Protein AF-A0A1Q7T0A6-F1 (afdb_monomer_lite)

Structure (mmCIF, N/CA/C/O backbone):
data_AF-A0A1Q7T0A6-F1
#
_entry.id   AF-A0A1Q7T0A6-F1
#
loop_
_atom_site.group_PDB
_atom_site.id
_atom_site.type_symbol
_atom_site.label_atom_id
_atom_site.label_alt_id
_atom_site.label_comp_id
_atom_site.label_asym_id
_atom_site.label_entity_id
_atom_site.label_seq_id
_atom_site.pdbx_PDB_ins_code
_atom_site.Cartn_x
_atom_site.Cartn_y
_atom_site.Cartn_z
_atom_site.occupancy
_atom_site.B_iso_or_equiv
_atom_site.auth_seq_id
_atom_site.auth_comp_id
_atom_site.auth_asym_id
_atom_site.auth_atom_id
_atom_site.pdbx_PDB_model_num
ATOM 1 N N . MET A 1 1 ? -1.771 0.926 -16.487 1.00 47.41 1 MET A N 1
ATOM 2 C CA . MET A 1 1 ? -2.873 0.083 -15.977 1.00 47.41 1 MET A CA 1
ATOM 3 C C . MET A 1 1 ? -2.209 -1.001 -15.141 1.00 47.41 1 MET A C 1
ATOM 5 O O . MET A 1 1 ? -1.410 -1.729 -15.711 1.00 47.41 1 MET A O 1
ATOM 9 N N . HIS A 1 2 ? -2.458 -1.085 -13.831 1.00 60.69 2 HIS A N 1
ATOM 10 C CA . HIS A 1 2 ? -1.780 -2.047 -12.933 1.00 60.69 2 HIS A CA 1
ATOM 11 C C . HIS A 1 2 ? -2.313 -3.486 -13.030 1.00 60.69 2 HIS A C 1
ATOM 13 O O . HIS A 1 2 ? -2.035 -4.320 -12.183 1.00 60.69 2 HIS A O 1
ATOM 19 N N . LEU A 1 3 ? -2.999 -3.824 -14.126 1.00 70.94 3 LEU A N 1
ATOM 20 C CA . LEU A 1 3 ? -3.414 -5.196 -14.440 1.00 70.94 3 LEU A CA 1
ATOM 21 C C . LEU A 1 3 ? -2.226 -6.132 -14.735 1.00 70.94 3 LEU A C 1
ATOM 23 O O . LEU A 1 3 ? -2.448 -7.304 -15.007 1.00 70.94 3 LEU A O 1
ATOM 27 N N . ALA A 1 4 ? -0.990 -5.618 -14.731 1.00 84.19 4 ALA A N 1
ATOM 28 C CA . ALA A 1 4 ? 0.255 -6.350 -14.973 1.00 84.19 4 ALA A CA 1
ATOM 29 C C . ALA A 1 4 ? 0.681 -7.256 -13.801 1.00 84.19 4 ALA A C 1
ATOM 31 O O . ALA A 1 4 ? 1.479 -8.175 -13.997 1.00 84.19 4 ALA A O 1
ATOM 32 N N . SER A 1 5 ? 0.155 -7.013 -12.594 1.00 91.69 5 SER A N 1
ATOM 33 C CA . SER A 1 5 ? 0.514 -7.773 -11.397 1.00 91.69 5 SER A CA 1
ATOM 34 C C . SER A 1 5 ? -0.632 -7.930 -10.406 1.00 91.69 5 SER A C 1
ATOM 36 O O . SER A 1 5 ? -1.532 -7.095 -10.355 1.00 91.69 5 SER A O 1
ATOM 38 N N . VAL A 1 6 ? -0.537 -8.944 -9.548 1.00 92.56 6 VAL A N 1
ATOM 39 C CA . VAL A 1 6 ? -1.404 -9.132 -8.379 1.00 92.56 6 VAL A CA 1
ATOM 40 C C . VAL A 1 6 ? -0.541 -9.389 -7.150 1.00 92.56 6 VAL A C 1
ATOM 42 O O . VAL A 1 6 ? 0.331 -10.259 -7.175 1.00 92.56 6 VAL A O 1
ATOM 45 N N . THR A 1 7 ? -0.812 -8.667 -6.064 1.00 95.00 7 THR A N 1
ATOM 46 C CA . THR A 1 7 ? -0.220 -8.959 -4.756 1.00 95.00 7 THR A CA 1
ATOM 47 C C . THR A 1 7 ? -1.084 -9.976 -4.020 1.00 95.00 7 THR A C 1
ATOM 49 O O . THR A 1 7 ? -2.251 -9.727 -3.727 1.00 95.00 7 THR A O 1
ATOM 52 N N . TYR A 1 8 ? -0.491 -11.118 -3.706 1.00 91.94 8 TYR A N 1
ATOM 53 C CA . TYR A 1 8 ? -1.049 -12.183 -2.892 1.00 91.94 8 TYR A CA 1
ATOM 54 C C . TYR A 1 8 ? -0.234 -12.288 -1.604 1.00 91.94 8 TYR A C 1
ATOM 56 O O . TYR A 1 8 ? 0.764 -13.002 -1.551 1.00 91.94 8 TYR A O 1
ATOM 64 N N . LEU A 1 9 ? -0.657 -11.551 -0.573 1.00 91.88 9 LEU A N 1
ATOM 65 C CA . LEU A 1 9 ? 0.031 -11.477 0.719 1.00 91.88 9 LEU A CA 1
ATOM 66 C C . LEU A 1 9 ? 1.494 -11.018 0.569 1.00 91.88 9 LEU A C 1
ATOM 68 O O . LEU A 1 9 ? 1.744 -9.845 0.297 1.00 91.88 9 LEU A O 1
ATOM 72 N N . ASP A 1 10 ? 2.439 -11.936 0.744 1.00 91.31 10 ASP A N 1
ATOM 73 C CA . ASP A 1 10 ? 3.888 -11.754 0.659 1.00 91.31 10 ASP A CA 1
ATOM 74 C C . ASP A 1 10 ? 4.466 -12.073 -0.733 1.00 91.31 10 ASP A C 1
ATOM 76 O O . ASP A 1 10 ? 5.674 -11.972 -0.947 1.00 91.31 10 ASP A O 1
ATOM 80 N N . ILE A 1 11 ? 3.612 -12.414 -1.703 1.00 95.62 11 ILE A N 1
ATOM 81 C CA . ILE A 1 11 ? 3.990 -12.736 -3.081 1.00 95.62 11 ILE A CA 1
ATOM 82 C C . ILE A 1 11 ? 3.408 -11.687 -4.028 1.00 95.62 11 ILE A C 1
ATOM 84 O O . ILE A 1 11 ? 2.224 -11.368 -3.964 1.00 95.62 11 ILE A O 1
ATOM 88 N N . ILE A 1 12 ? 4.211 -11.186 -4.968 1.00 95.50 12 ILE A N 1
ATOM 89 C CA . ILE A 1 12 ? 3.719 -10.372 -6.088 1.00 95.50 12 ILE A CA 1
ATOM 90 C C . ILE A 1 12 ? 3.905 -11.175 -7.369 1.00 95.50 12 ILE A C 1
ATOM 92 O O . ILE A 1 12 ? 5.026 -11.515 -7.748 1.00 95.50 12 ILE A O 1
ATOM 96 N N . VAL A 1 13 ? 2.795 -11.491 -8.029 1.00 95.19 13 VAL A N 1
ATOM 97 C CA . VAL A 1 13 ? 2.782 -12.226 -9.294 1.00 95.19 13 VAL A CA 1
ATOM 98 C C . VAL A 1 13 ? 2.705 -11.226 -10.435 1.00 95.19 13 VAL A C 1
ATOM 100 O O . VAL A 1 13 ? 1.816 -10.379 -10.440 1.00 95.19 13 VAL A O 1
ATOM 103 N N . PHE A 1 14 ? 3.599 -11.354 -11.411 1.00 94.75 14 PHE A N 1
ATOM 104 C CA . PHE A 1 14 ? 3.598 -10.579 -12.652 1.00 94.75 14 PHE A CA 1
ATOM 105 C C . PHE A 1 14 ? 3.305 -11.520 -13.818 1.00 94.75 14 PHE A C 1
ATOM 107 O O . PHE A 1 14 ? 3.797 -12.649 -13.830 1.00 94.75 14 PHE A O 1
ATOM 114 N N . HIS A 1 15 ? 2.506 -11.076 -14.787 1.00 90.06 15 HIS A N 1
ATOM 115 C CA . HIS A 1 15 ? 2.285 -11.839 -16.027 1.00 90.06 15 HIS A CA 1
ATOM 116 C C . HIS A 1 15 ? 3.120 -11.335 -17.211 1.00 90.06 15 HIS A C 1
ATOM 118 O O . HIS A 1 15 ? 3.108 -11.955 -18.270 1.00 90.06 15 HIS A 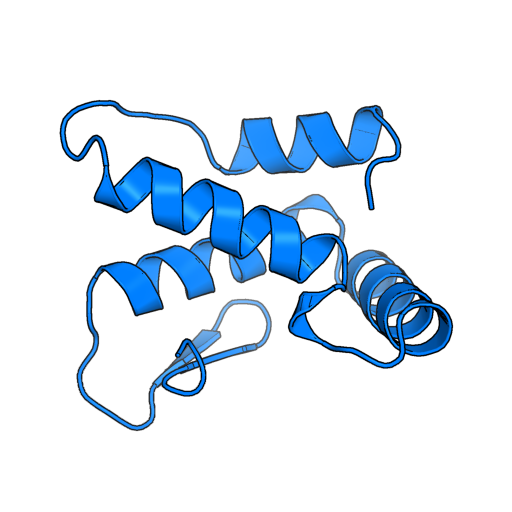O 1
ATOM 124 N N . ASP A 1 16 ? 3.874 -10.256 -17.003 1.00 87.81 16 ASP A N 1
ATOM 125 C CA . ASP A 1 16 ? 4.760 -9.618 -17.978 1.00 87.81 16 ASP A CA 1
ATOM 126 C C . ASP A 1 16 ? 6.044 -9.123 -17.274 1.00 87.81 16 ASP A C 1
ATOM 128 O O . ASP A 1 16 ? 6.267 -9.419 -16.094 1.00 87.81 16 ASP A O 1
ATOM 132 N N . GLU A 1 17 ? 6.893 -8.368 -17.973 1.00 92.38 17 GLU A N 1
ATOM 133 C CA . GLU A 1 17 ? 8.101 -7.752 -17.424 1.00 92.38 17 GLU A CA 1
ATOM 134 C C . GLU A 1 17 ? 7.842 -6.977 -16.119 1.00 92.38 17 GLU A C 1
ATOM 136 O O . GLU A 1 17 ? 6.869 -6.228 -15.957 1.00 92.38 17 GLU A O 1
ATOM 141 N N . ILE A 1 18 ? 8.775 -7.114 -15.173 1.00 94.69 18 ILE A N 1
ATOM 142 C CA . ILE A 1 18 ? 8.706 -6.432 -13.879 1.00 94.69 18 ILE A CA 1
ATOM 14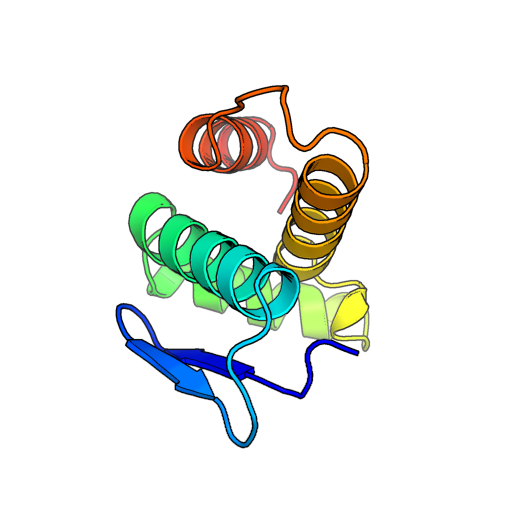3 C C . ILE A 1 18 ? 9.123 -4.969 -14.060 1.00 94.69 18 ILE A C 1
ATOM 145 O O . ILE A 1 18 ? 10.295 -4.606 -13.955 1.00 94.69 18 ILE A O 1
ATOM 149 N N . ALA A 1 19 ? 8.141 -4.107 -14.309 1.00 92.69 19 ALA A N 1
ATOM 150 C CA . ALA A 1 19 ? 8.338 -2.663 -14.328 1.00 92.69 19 ALA A CA 1
ATOM 151 C C . ALA A 1 19 ? 8.392 -2.085 -12.903 1.00 92.69 19 ALA A C 1
ATOM 153 O O . ALA A 1 19 ? 7.602 -2.458 -12.035 1.00 92.69 19 ALA A O 1
ATOM 154 N N . LEU A 1 20 ? 9.265 -1.096 -12.676 1.00 92.94 20 LEU A N 1
ATOM 155 C CA . LEU A 1 20 ? 9.503 -0.513 -11.348 1.00 92.94 20 LEU A CA 1
ATOM 156 C C . LEU A 1 20 ? 8.232 0.052 -10.688 1.00 92.94 20 LEU A C 1
ATOM 158 O O . LEU A 1 20 ? 8.028 -0.130 -9.492 1.00 92.94 20 LEU A O 1
ATOM 162 N N . ARG A 1 21 ? 7.358 0.707 -11.463 1.00 92.25 21 ARG A N 1
ATOM 163 C CA . ARG A 1 21 ? 6.089 1.256 -10.951 1.00 92.25 21 ARG A CA 1
ATOM 164 C C . ARG A 1 21 ? 5.098 0.171 -10.545 1.00 92.25 21 ARG A C 1
ATOM 166 O O . ARG A 1 21 ? 4.481 0.271 -9.492 1.00 92.25 21 ARG A O 1
ATOM 173 N N . THR A 1 22 ? 4.977 -0.875 -11.358 1.00 93.19 22 THR A N 1
ATOM 174 C CA . THR A 1 22 ? 4.121 -2.028 -11.060 1.00 93.19 22 THR A CA 1
ATOM 175 C C . THR A 1 22 ? 4.624 -2.759 -9.813 1.00 93.19 22 THR A C 1
ATOM 177 O O . THR A 1 22 ? 3.839 -3.077 -8.926 1.00 93.19 22 THR A O 1
ATOM 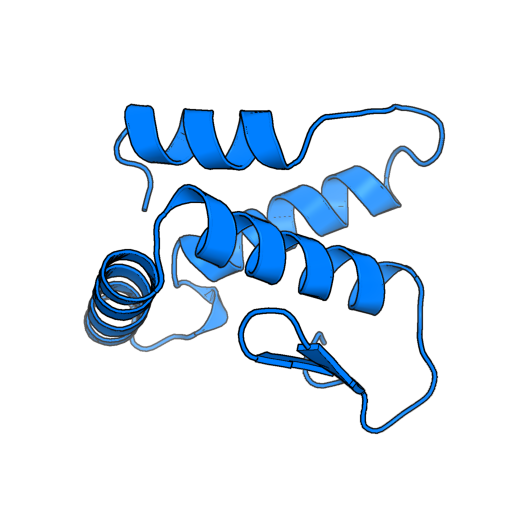180 N N . LEU A 1 23 ? 5.945 -2.945 -9.695 1.00 94.94 23 LEU A N 1
ATOM 181 C CA . LEU A 1 23 ? 6.570 -3.522 -8.505 1.00 94.94 23 LEU A CA 1
ATOM 182 C C . LEU A 1 23 ? 6.311 -2.677 -7.254 1.00 94.94 23 LEU A C 1
ATOM 184 O O . LEU A 1 23 ? 5.892 -3.210 -6.230 1.00 94.94 23 LEU A O 1
ATOM 188 N N . PHE A 1 24 ? 6.508 -1.361 -7.347 1.00 95.38 24 PHE A N 1
ATOM 189 C CA . PHE A 1 24 ? 6.234 -0.445 -6.244 1.00 95.38 24 PHE A CA 1
ATOM 190 C C . PHE A 1 24 ? 4.764 -0.501 -5.808 1.00 95.38 24 PHE A C 1
ATOM 192 O O . PHE A 1 24 ? 4.477 -0.621 -4.621 1.00 95.38 24 PHE A O 1
ATOM 199 N N . HIS A 1 25 ? 3.829 -0.467 -6.757 1.00 96.06 25 HIS A N 1
ATOM 200 C CA . HIS A 1 25 ? 2.400 -0.572 -6.471 1.00 96.06 25 HIS A CA 1
ATOM 201 C C . HIS A 1 25 ? 2.056 -1.894 -5.760 1.00 96.06 25 HIS A C 1
ATOM 203 O O . HIS A 1 25 ? 1.350 -1.892 -4.751 1.00 96.06 25 HIS A O 1
ATOM 209 N N . GLY A 1 26 ? 2.635 -3.010 -6.215 1.00 95.88 26 GLY A N 1
ATOM 210 C CA . GLY A 1 26 ? 2.489 -4.302 -5.551 1.00 95.88 26 GLY A CA 1
ATOM 211 C C . GLY A 1 26 ? 3.028 -4.308 -4.114 1.00 95.88 26 GLY A C 1
ATOM 212 O O . GLY A 1 26 ? 2.381 -4.869 -3.225 1.00 95.88 26 GLY A O 1
ATOM 213 N N . PHE A 1 27 ? 4.156 -3.631 -3.860 1.00 96.81 27 PHE A N 1
ATOM 214 C CA . PHE A 1 27 ? 4.689 -3.453 -2.507 1.00 96.81 27 PHE A CA 1
ATOM 215 C C . PHE A 1 27 ? 3.771 -2.626 -1.612 1.00 96.81 27 PHE A C 1
ATOM 217 O O . PHE A 1 27 ? 3.633 -2.967 -0.443 1.00 96.81 27 PHE A O 1
ATOM 224 N N . VAL A 1 28 ? 3.086 -1.603 -2.135 1.00 97.69 28 VAL A N 1
ATOM 225 C CA . VAL A 1 28 ? 2.101 -0.861 -1.333 1.00 97.69 28 VAL A CA 1
ATOM 226 C C . VAL A 1 28 ? 1.010 -1.796 -0.815 1.00 97.69 28 VAL A C 1
ATOM 228 O O . VAL A 1 28 ? 0.694 -1.761 0.372 1.00 97.69 28 VAL A O 1
ATOM 231 N N . HIS A 1 29 ? 0.475 -2.678 -1.660 1.00 97.81 29 HIS A N 1
ATOM 232 C CA . HIS A 1 29 ? -0.517 -3.658 -1.215 1.00 97.81 29 HIS A CA 1
ATOM 233 C C . HIS A 1 29 ? 0.049 -4.672 -0.219 1.00 97.81 29 HIS A C 1
ATOM 235 O O . HIS A 1 29 ? -0.635 -5.014 0.745 1.00 97.81 29 HIS A O 1
ATOM 241 N N . ALA A 1 30 ? 1.295 -5.117 -0.404 1.00 97.81 30 ALA A N 1
ATOM 242 C CA . ALA A 1 30 ? 1.957 -6.004 0.552 1.00 97.81 30 ALA A CA 1
ATOM 243 C C . ALA A 1 30 ? 2.089 -5.322 1.925 1.00 97.81 30 ALA A C 1
ATOM 245 O O . ALA A 1 30 ? 1.706 -5.898 2.943 1.00 97.81 30 ALA A O 1
ATOM 246 N N . THR A 1 31 ? 2.521 -4.057 1.957 1.00 97.88 31 THR A N 1
ATOM 247 C CA . THR A 1 31 ? 2.598 -3.249 3.181 1.00 97.88 31 THR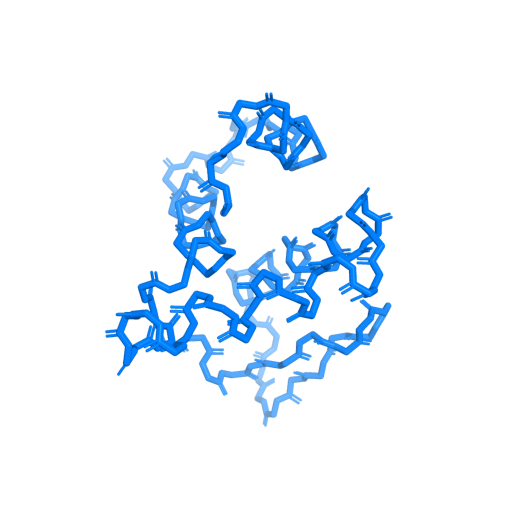 A CA 1
ATOM 248 C C . THR A 1 31 ? 1.221 -3.021 3.809 1.00 97.88 31 THR A C 1
ATOM 250 O O . THR A 1 31 ? 1.077 -3.136 5.024 1.00 97.88 31 THR A O 1
ATOM 253 N N . GLN A 1 32 ? 0.187 -2.743 3.008 1.00 98.19 32 GLN A N 1
ATOM 254 C CA . GLN A 1 32 ? -1.191 -2.626 3.498 1.00 98.19 32 GLN A CA 1
ATOM 255 C C . GLN A 1 32 ? -1.648 -3.916 4.187 1.00 98.19 32 GLN A C 1
ATOM 257 O O . GLN A 1 32 ? -2.168 -3.856 5.298 1.00 98.19 32 GLN A O 1
ATOM 262 N N . MET A 1 33 ? -1.435 -5.079 3.565 1.00 97.94 33 MET A N 1
ATOM 263 C CA . MET A 1 33 ? -1.794 -6.372 4.157 1.00 97.94 33 MET A CA 1
ATOM 264 C C . MET A 1 33 ? -0.986 -6.669 5.424 1.00 97.94 33 MET A C 1
ATOM 266 O O . MET A 1 33 ? -1.560 -7.140 6.406 1.00 97.94 33 MET A O 1
ATOM 270 N N . ALA A 1 34 ? 0.309 -6.345 5.435 1.00 97.44 34 ALA A N 1
ATOM 271 C CA . ALA A 1 34 ? 1.178 -6.546 6.591 1.00 97.44 34 ALA A CA 1
ATOM 272 C C . ALA A 1 34 ? 0.760 -5.694 7.803 1.00 97.44 34 ALA A C 1
ATOM 274 O O . ALA A 1 34 ? 0.722 -6.201 8.921 1.00 97.44 34 ALA A O 1
ATOM 275 N N . LEU A 1 35 ? 0.418 -4.417 7.594 1.00 98.00 35 LEU A N 1
ATOM 276 C CA . LEU A 1 35 ? 0.090 -3.488 8.684 1.00 98.00 35 LEU A CA 1
ATOM 277 C C . LEU A 1 35 ? -1.371 -3.551 9.134 1.00 98.00 35 LEU A C 1
ATOM 279 O O . LEU A 1 35 ? -1.656 -3.380 10.317 1.00 98.00 35 LEU A O 1
ATOM 283 N N . LEU A 1 36 ? -2.309 -3.773 8.209 1.00 97.88 36 LEU A N 1
ATOM 284 C CA . LEU A 1 36 ? -3.734 -3.862 8.543 1.00 97.88 36 LEU A CA 1
ATOM 285 C C . LEU A 1 36 ? -4.124 -5.263 9.025 1.00 97.88 36 LEU A C 1
ATOM 287 O O . LEU A 1 36 ? -5.105 -5.408 9.754 1.00 97.88 36 LEU A O 1
ATOM 291 N N . GLY A 1 37 ? -3.380 -6.287 8.606 1.00 97.88 37 GLY A N 1
ATOM 292 C CA . GLY A 1 37 ? -3.794 -7.679 8.697 1.00 97.88 37 GLY A CA 1
ATOM 293 C C . GLY A 1 37 ? -4.768 -8.060 7.577 1.00 97.88 37 GLY A C 1
ATOM 294 O O . GLY A 1 37 ? -5.559 -7.247 7.088 1.00 97.88 37 GLY A O 1
ATOM 295 N N . VAL A 1 38 ? -4.724 -9.332 7.178 1.00 96.75 38 VAL A N 1
ATOM 296 C CA . VAL A 1 38 ? -5.472 -9.865 6.024 1.00 96.75 38 VAL A CA 1
ATOM 297 C C . VAL A 1 38 ? -6.983 -9.718 6.195 1.00 96.75 38 VAL A C 1
ATOM 299 O O . VAL A 1 38 ? -7.670 -9.309 5.257 1.00 96.75 38 VAL A O 1
ATOM 302 N N . ASP A 1 39 ? -7.504 -9.980 7.394 1.00 97.88 39 ASP A N 1
ATOM 303 C CA . ASP A 1 39 ? -8.941 -9.897 7.671 1.00 97.88 39 ASP A CA 1
ATOM 304 C C . ASP A 1 39 ? -9.463 -8.469 7.491 1.00 97.88 39 ASP A C 1
ATOM 306 O O . ASP A 1 39 ? -10.467 -8.232 6.815 1.00 97.88 39 ASP A O 1
ATOM 310 N N . ARG A 1 40 ? -8.744 -7.488 8.050 1.00 97.81 40 ARG A N 1
ATOM 311 C CA . ARG A 1 40 ? -9.126 -6.078 7.955 1.00 97.81 40 ARG A CA 1
ATOM 312 C C . ARG A 1 40 ? -8.957 -5.547 6.539 1.00 97.81 40 ARG A C 1
ATOM 314 O O . ARG A 1 40 ? -9.835 -4.831 6.064 1.00 97.81 40 ARG A O 1
ATOM 321 N N . TYR A 1 41 ? -7.864 -5.902 5.866 1.00 97.94 41 TYR A N 1
ATOM 322 C CA . TYR A 1 41 ? -7.651 -5.562 4.462 1.00 97.94 41 TYR A CA 1
ATOM 323 C C . TYR A 1 41 ? -8.812 -6.069 3.594 1.00 97.94 41 TYR A C 1
ATOM 325 O O . TYR A 1 41 ? -9.380 -5.312 2.808 1.00 97.94 41 TYR A O 1
ATOM 333 N N . THR A 1 42 ? -9.221 -7.324 3.794 1.00 97.19 42 THR A N 1
ATOM 334 C CA . THR A 1 42 ? -10.319 -7.952 3.046 1.00 97.19 42 THR A CA 1
ATOM 335 C C . THR A 1 42 ? -11.659 -7.263 3.316 1.00 97.19 42 THR A C 1
ATOM 337 O O . THR A 1 42 ? -12.389 -6.956 2.373 1.00 97.19 42 THR A O 1
ATOM 340 N N . ASP A 1 43 ? -11.977 -6.959 4.580 1.00 98.19 43 ASP A N 1
ATOM 341 C CA . ASP A 1 43 ? -13.187 -6.211 4.956 1.00 98.19 43 ASP A CA 1
ATOM 342 C C . ASP A 1 43 ? -13.244 -4.839 4.262 1.00 98.19 43 ASP A C 1
ATOM 344 O O . ASP A 1 43 ? -14.260 -4.489 3.654 1.00 98.19 43 ASP A O 1
ATOM 348 N N . LEU A 1 44 ? -12.137 -4.089 4.284 1.00 97.88 44 LEU A N 1
ATOM 349 C CA . LEU A 1 44 ? -12.021 -2.782 3.631 1.00 97.88 44 LEU A CA 1
ATOM 350 C C . LEU A 1 44 ? -12.162 -2.886 2.109 1.00 97.88 44 LEU A C 1
ATOM 352 O O . LEU A 1 44 ? -12.884 -2.091 1.502 1.00 97.88 44 LEU A O 1
ATOM 356 N N . TYR A 1 45 ? -11.532 -3.889 1.493 1.00 96.88 45 TYR A N 1
ATOM 357 C CA . TYR A 1 45 ? -11.632 -4.130 0.057 1.00 96.88 45 TYR A CA 1
ATOM 358 C C . TYR A 1 45 ? -13.081 -4.400 -0.361 1.00 96.88 45 TYR A C 1
ATOM 360 O O . TYR A 1 45 ? -13.625 -3.713 -1.230 1.00 96.88 45 TYR A O 1
ATOM 368 N N . VAL A 1 46 ? -13.738 -5.366 0.288 1.00 97.25 46 VAL A N 1
ATOM 369 C CA . VAL A 1 46 ? -15.104 -5.782 -0.054 1.00 97.25 46 VAL A CA 1
ATOM 370 C C . VAL A 1 46 ? -16.094 -4.645 0.187 1.00 97.25 46 VAL A C 1
ATOM 372 O O . VAL A 1 46 ? -16.902 -4.340 -0.692 1.00 97.25 46 VAL A O 1
ATOM 375 N N . ARG A 1 47 ? -16.026 -3.967 1.340 1.00 97.06 47 ARG A N 1
ATOM 376 C CA . ARG A 1 47 ? -16.906 -2.824 1.638 1.00 97.06 47 ARG A CA 1
ATOM 377 C C . ARG A 1 47 ? -16.690 -1.674 0.668 1.00 97.06 47 ARG A C 1
ATOM 379 O O . ARG A 1 47 ? -17.669 -1.104 0.182 1.00 97.06 47 ARG A O 1
ATOM 386 N N . GLY A 1 48 ? -15.429 -1.348 0.384 1.00 9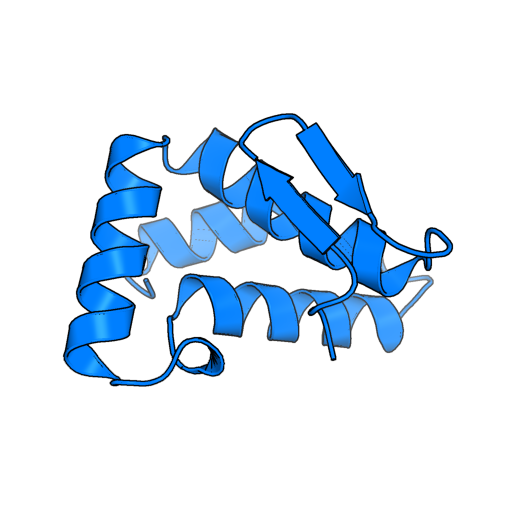6.25 48 GLY A N 1
ATOM 387 C CA . GLY A 1 48 ? -15.058 -0.325 -0.583 1.00 96.25 48 GLY A CA 1
ATOM 388 C C . GLY A 1 48 ? -15.668 -0.625 -1.946 1.00 96.25 48 GLY A C 1
ATOM 389 O O . GLY A 1 48 ? -16.372 0.221 -2.494 1.00 96.25 48 GLY A O 1
ATOM 390 N N . PHE A 1 49 ? -15.498 -1.856 -2.435 1.00 95.94 49 PHE A N 1
ATOM 391 C CA . PHE A 1 49 ? -16.037 -2.288 -3.720 1.00 95.94 49 PHE A CA 1
ATOM 392 C C . PHE A 1 49 ? -17.567 -2.239 -3.762 1.00 95.94 49 PHE A C 1
ATOM 394 O O . PHE A 1 49 ? -18.140 -1.709 -4.709 1.00 95.94 49 PHE A O 1
ATOM 401 N N . VAL A 1 50 ? -18.250 -2.747 -2.731 1.00 97.12 50 VAL A N 1
ATOM 402 C CA . VAL A 1 50 ? -19.722 -2.731 -2.658 1.00 97.12 50 VAL A CA 1
ATOM 403 C C . VAL A 1 50 ? -20.262 -1.298 -2.672 1.00 97.12 50 VAL A C 1
ATOM 405 O O . VAL A 1 50 ? -21.267 -1.023 -3.332 1.00 97.12 50 VAL A O 1
ATOM 408 N N . LYS A 1 51 ? -19.589 -0.374 -1.975 1.00 95.25 51 LYS A N 1
ATOM 409 C CA . LYS A 1 51 ? -19.993 1.034 -1.888 1.00 95.25 51 LYS A CA 1
ATOM 410 C C . LYS A 1 51 ? -19.726 1.801 -3.184 1.00 95.25 51 LYS A C 1
ATOM 412 O O . LYS A 1 51 ? -20.574 2.584 -3.603 1.00 95.25 51 LYS A O 1
ATOM 417 N N . SER A 1 52 ? -18.563 1.608 -3.801 1.00 93.69 52 SER A N 1
ATOM 418 C CA . SER A 1 52 ? -18.142 2.366 -4.984 1.00 93.69 52 SER A CA 1
ATOM 419 C C . SER A 1 52 ? -18.603 1.748 -6.306 1.00 93.69 52 SER A C 1
ATOM 421 O O . SER A 1 52 ? -18.672 2.450 -7.314 1.00 93.69 52 SER A O 1
ATOM 423 N N . ARG A 1 53 ? -18.870 0.434 -6.321 1.00 93.50 53 ARG A N 1
ATOM 424 C CA . ARG A 1 53 ? -19.036 -0.403 -7.526 1.00 93.50 53 ARG A CA 1
ATOM 425 C C . ARG A 1 53 ? -17.878 -0.271 -8.518 1.00 93.50 53 ARG A C 1
ATOM 427 O O . ARG A 1 53 ? -18.055 -0.441 -9.721 1.00 93.50 53 ARG A O 1
ATOM 434 N N . SER A 1 54 ? -16.698 0.075 -8.013 1.00 91.19 54 SER A N 1
ATOM 435 C CA . SER A 1 54 ? -15.524 0.390 -8.813 1.00 91.19 54 SER A CA 1
ATOM 436 C C . SER A 1 54 ? -14.260 0.067 -8.029 1.00 91.19 54 SER A C 1
ATOM 438 O O . SER A 1 54 ? -14.004 0.657 -6.977 1.00 91.19 54 SER A O 1
ATOM 440 N N . TRP A 1 55 ? -13.456 -0.856 -8.558 1.00 87.88 55 TRP A N 1
ATOM 441 C CA . TRP A 1 55 ? -12.193 -1.267 -7.941 1.00 87.88 55 TRP A CA 1
ATOM 442 C C . TRP A 1 55 ? -11.234 -0.082 -7.740 1.00 87.88 55 TRP A C 1
ATOM 444 O O . TRP A 1 55 ? -10.701 0.086 -6.649 1.00 87.88 55 TRP A O 1
ATOM 454 N N . ILE A 1 56 ? -11.099 0.804 -8.735 1.00 89.56 56 ILE A N 1
ATOM 455 C CA . ILE A 1 56 ? -10.181 1.955 -8.655 1.00 89.56 56 ILE A CA 1
ATOM 456 C C . ILE A 1 56 ? -10.595 2.985 -7.596 1.00 89.56 56 ILE A C 1
ATOM 458 O O . ILE A 1 56 ? -9.784 3.783 -7.138 1.00 89.56 56 ILE A O 1
ATOM 462 N N . ALA A 1 57 ? -11.869 2.971 -7.203 1.00 91.81 57 ALA A N 1
ATOM 463 C CA . ALA A 1 57 ? -12.408 3.852 -6.178 1.00 91.81 57 ALA A CA 1
ATOM 464 C C . ALA A 1 57 ? -12.387 3.223 -4.773 1.00 91.81 57 ALA A C 1
ATOM 466 O O . ALA A 1 57 ? -12.866 3.848 -3.826 1.00 91.81 57 ALA A O 1
ATOM 467 N N . ILE A 1 58 ? -11.865 2.000 -4.615 1.00 96.88 58 ILE A N 1
ATOM 468 C CA . ILE A 1 58 ? -11.622 1.420 -3.291 1.00 96.88 58 ILE A CA 1
ATOM 469 C C . ILE A 1 58 ? -10.514 2.244 -2.618 1.00 96.88 58 ILE A C 1
ATOM 471 O O . ILE A 1 58 ? -9.474 2.465 -3.237 1.00 96.88 58 ILE A O 1
ATOM 475 N N . PRO A 1 59 ? -10.674 2.676 -1.357 1.00 97.25 59 PRO A N 1
ATOM 476 C CA . PRO A 1 59 ? -9.662 3.486 -0.675 1.00 97.25 59 PRO A CA 1
ATOM 477 C C . PRO A 1 59 ? -8.253 2.872 -0.643 1.00 97.25 59 PRO A C 1
ATOM 479 O O . PRO A 1 59 ? -7.273 3.596 -0.802 1.00 97.25 59 PRO A O 1
ATOM 482 N N . LEU A 1 60 ? -8.146 1.544 -0.511 1.00 97.69 60 LEU A N 1
ATOM 483 C CA . LEU A 1 60 ? -6.875 0.809 -0.604 1.00 97.69 60 LEU A CA 1
ATOM 484 C C . LEU A 1 60 ? -6.173 1.033 -1.954 1.00 97.69 60 LEU A C 1
ATOM 486 O O . LEU A 1 60 ? -4.976 1.317 -1.994 1.00 97.69 60 LEU A O 1
ATOM 490 N N . GLU A 1 61 ? -6.932 0.955 -3.047 1.00 96.62 61 GLU A N 1
ATOM 491 C CA . GLU A 1 61 ? -6.445 1.156 -4.414 1.00 96.62 61 GLU A CA 1
ATOM 492 C C . GLU A 1 61 ? -6.102 2.629 -4.672 1.00 96.62 61 GLU A C 1
ATOM 494 O O . GLU A 1 61 ? -5.052 2.955 -5.224 1.00 96.62 61 GLU A O 1
ATOM 499 N N . ALA A 1 62 ? -6.952 3.543 -4.200 1.00 96.25 62 ALA A N 1
ATOM 500 C CA . ALA A 1 62 ? -6.727 4.978 -4.317 1.00 96.25 62 ALA A CA 1
ATOM 501 C C . ALA A 1 62 ? -5.425 5.414 -3.624 1.00 96.25 62 ALA A C 1
ATOM 503 O O . ALA A 1 62 ? -4.665 6.208 -4.183 1.00 96.25 62 ALA A O 1
ATOM 504 N N . GLN A 1 63 ? -5.130 4.869 -2.438 1.00 97.62 63 GLN A N 1
ATOM 505 C CA . GLN A 1 63 ? -3.853 5.111 -1.770 1.00 97.62 63 GLN A CA 1
ATOM 506 C C . GLN A 1 63 ? -2.680 4.568 -2.588 1.00 97.62 63 GLN A C 1
ATOM 508 O O . GLN A 1 63 ? -1.689 5.274 -2.771 1.00 97.62 63 GLN A O 1
ATOM 513 N N . ALA A 1 64 ? -2.789 3.342 -3.104 1.00 96.69 64 ALA A N 1
ATOM 514 C CA . ALA A 1 64 ? -1.730 2.727 -3.895 1.00 96.69 64 ALA A CA 1
ATOM 515 C C . ALA A 1 64 ? -1.414 3.543 -5.157 1.00 96.69 64 ALA A C 1
ATOM 517 O O . ALA A 1 64 ? -0.243 3.788 -5.447 1.00 96.69 64 ALA A O 1
ATOM 518 N N . TYR A 1 65 ? -2.428 4.073 -5.848 1.00 95.38 65 TYR A N 1
ATOM 519 C CA . TYR A 1 65 ? -2.229 5.015 -6.956 1.00 95.38 65 TYR A CA 1
ATOM 520 C C . TYR A 1 65 ? -1.612 6.346 -6.525 1.00 95.38 65 TYR A C 1
ATOM 522 O O . TYR A 1 65 ? -0.768 6.893 -7.242 1.00 95.38 65 TYR A O 1
ATOM 530 N N . GLN A 1 66 ? -2.017 6.885 -5.372 1.00 95.94 66 GLN A N 1
ATOM 531 C CA . GLN A 1 66 ? -1.448 8.127 -4.853 1.00 95.94 66 GLN A CA 1
ATOM 532 C C . GLN A 1 66 ? 0.050 7.964 -4.557 1.00 95.94 66 GLN A C 1
ATOM 534 O O . GLN A 1 66 ? 0.851 8.814 -4.954 1.00 95.94 66 GLN A O 1
ATOM 539 N N . LEU A 1 67 ? 0.438 6.873 -3.893 1.00 96.31 67 LEU A N 1
ATOM 540 C CA . LEU A 1 67 ? 1.833 6.594 -3.557 1.00 96.31 67 LEU A CA 1
ATOM 541 C C . LEU A 1 67 ? 2.657 6.247 -4.801 1.00 96.31 67 LEU A C 1
ATOM 543 O O . LEU A 1 67 ? 3.773 6.740 -4.929 1.00 96.31 67 LEU A O 1
ATOM 547 N N . ASP A 1 68 ? 2.106 5.485 -5.747 1.00 94.81 68 ASP A N 1
ATOM 548 C CA . ASP A 1 68 ? 2.754 5.196 -7.036 1.00 94.81 68 ASP A CA 1
ATOM 549 C C . ASP A 1 68 ? 2.997 6.482 -7.847 1.00 94.81 68 ASP A C 1
ATOM 551 O O . ASP A 1 68 ? 4.081 6.696 -8.389 1.00 94.81 68 ASP A O 1
ATOM 555 N N . THR A 1 69 ? 2.032 7.406 -7.862 1.00 94.69 69 THR A N 1
ATOM 556 C CA . THR A 1 69 ? 2.210 8.720 -8.500 1.00 94.69 69 THR A CA 1
ATOM 557 C C . THR A 1 69 ? 3.313 9.525 -7.815 1.00 94.69 69 THR A C 1
ATOM 559 O O . THR A 1 69 ? 4.170 10.091 -8.493 1.00 94.69 69 THR A O 1
ATOM 562 N N . ARG A 1 70 ? 3.339 9.552 -6.477 1.00 95.00 70 ARG A N 1
ATOM 563 C CA . ARG A 1 70 ? 4.395 10.231 -5.709 1.00 95.00 70 ARG A CA 1
ATOM 564 C C . ARG A 1 70 ? 5.774 9.639 -6.000 1.00 95.00 70 ARG A C 1
ATOM 566 O O . ARG A 1 70 ? 6.715 10.393 -6.234 1.00 95.00 70 ARG A O 1
ATOM 573 N N . PHE A 1 71 ? 5.875 8.314 -6.032 1.00 93.88 71 PHE A N 1
ATOM 574 C CA . PHE A 1 71 ? 7.099 7.593 -6.363 1.00 93.88 71 PHE A CA 1
ATOM 575 C C . PHE A 1 71 ? 7.603 7.935 -7.774 1.00 93.88 71 PHE A C 1
ATOM 577 O O . PHE A 1 71 ? 8.781 8.234 -7.955 1.00 93.88 71 PHE A O 1
ATOM 584 N N . ALA A 1 72 ? 6.708 7.991 -8.765 1.00 93.00 72 ALA A N 1
ATOM 585 C CA . ALA A 1 72 ? 7.066 8.347 -10.138 1.00 93.00 72 ALA A CA 1
ATOM 586 C C . ALA A 1 72 ? 7.506 9.815 -10.298 1.00 93.00 72 ALA A C 1
ATOM 588 O O . ALA A 1 72 ? 8.385 10.113 -11.105 1.00 93.00 72 ALA A O 1
ATOM 589 N N . MET A 1 73 ? 6.895 10.734 -9.546 1.00 92.94 73 MET A N 1
ATOM 590 C CA . MET A 1 73 ? 7.138 12.177 -9.668 1.00 92.94 73 MET A CA 1
ATOM 591 C C . MET A 1 73 ? 8.380 12.662 -8.915 1.00 92.94 73 MET A C 1
ATOM 593 O O . MET A 1 73 ? 8.839 13.780 -9.152 1.00 92.94 73 MET A O 1
ATOM 597 N N . SER A 1 74 ? 8.917 11.888 -7.971 1.00 85.06 74 SER A N 1
ATOM 598 C CA . SER A 1 74 ? 10.055 12.322 -7.151 1.00 85.06 74 SER A CA 1
ATOM 599 C C . SER A 1 74 ? 11.014 11.169 -6.830 1.00 85.06 74 SER A C 1
ATOM 601 O O . SER A 1 74 ? 11.113 10.771 -5.672 1.00 85.06 74 SER A O 1
ATOM 603 N N . PRO A 1 75 ? 11.776 10.661 -7.822 1.00 74.25 75 PRO A N 1
ATOM 604 C CA . PRO A 1 75 ? 12.614 9.466 -7.660 1.00 74.25 75 PRO A CA 1
ATOM 605 C C . PRO A 1 75 ? 13.711 9.596 -6.595 1.00 74.25 75 PRO A C 1
ATOM 607 O O . PRO A 1 75 ? 14.204 8.597 -6.084 1.00 74.25 75 PRO A O 1
ATOM 610 N N . THR A 1 76 ? 14.123 10.825 -6.273 1.00 83.56 76 THR A N 1
ATOM 611 C CA . THR A 1 76 ? 15.176 11.112 -5.289 1.00 83.56 76 THR A CA 1
ATOM 612 C C . THR A 1 76 ? 14.636 11.395 -3.888 1.00 83.56 76 THR A C 1
ATOM 614 O O . THR A 1 76 ? 15.421 11.478 -2.946 1.00 83.56 76 THR A O 1
ATOM 617 N N . ALA A 1 77 ? 13.321 11.575 -3.734 1.00 88.00 77 ALA A N 1
ATOM 618 C CA . ALA A 1 77 ? 12.700 11.838 -2.445 1.00 88.00 77 ALA A CA 1
ATOM 619 C C . ALA A 1 77 ? 12.256 10.516 -1.813 1.00 88.00 77 ALA A C 1
ATOM 621 O O . ALA A 1 77 ? 11.350 9.850 -2.314 1.00 88.00 77 ALA A O 1
ATOM 622 N N . SER A 1 78 ? 12.876 10.145 -0.695 1.00 90.50 78 SER A N 1
ATOM 623 C CA . SER A 1 78 ? 12.441 8.989 0.081 1.00 90.50 78 SER A CA 1
ATOM 624 C C . SER A 1 78 ? 11.184 9.314 0.891 1.00 90.50 78 SER A C 1
ATOM 626 O O . SER A 1 78 ? 10.995 10.425 1.391 1.00 90.50 78 SER A O 1
ATOM 628 N N . PHE A 1 79 ? 10.308 8.323 1.021 1.00 95.25 79 PHE A N 1
ATOM 629 C CA . PHE A 1 79 ? 9.179 8.344 1.941 1.00 95.25 79 PHE A CA 1
ATOM 630 C C . PHE A 1 79 ? 8.876 6.918 2.403 1.00 95.25 79 PHE A C 1
ATOM 632 O O . PHE A 1 79 ? 9.183 5.954 1.701 1.00 95.25 79 PHE A O 1
ATOM 639 N N . SER A 1 80 ? 8.288 6.790 3.590 1.00 97.06 80 SER A N 1
ATOM 640 C CA . SER A 1 80 ? 7.894 5.500 4.150 1.00 97.06 80 SER A CA 1
ATOM 641 C C . SER A 1 80 ? 6.472 5.155 3.718 1.00 97.06 80 SER A C 1
ATOM 643 O O . SER A 1 80 ? 5.529 5.885 4.017 1.00 97.06 80 SER A O 1
ATOM 645 N N . VAL A 1 81 ? 6.308 4.033 3.017 1.00 97.62 81 VAL A N 1
ATOM 646 C CA . VAL A 1 81 ? 4.976 3.486 2.705 1.00 97.62 81 VAL A CA 1
ATOM 647 C C . VAL A 1 81 ? 4.279 3.022 3.987 1.00 97.62 81 VAL A C 1
ATOM 649 O O . VAL A 1 81 ? 3.069 3.185 4.117 1.00 97.62 81 VAL A O 1
ATOM 652 N N . GLU A 1 82 ? 5.034 2.503 4.956 1.00 98.31 82 GLU A N 1
ATOM 653 C CA . GLU A 1 82 ? 4.499 2.045 6.240 1.00 98.31 82 GLU A CA 1
ATOM 654 C C . GLU A 1 82 ? 3.868 3.190 7.039 1.00 98.31 82 GLU A C 1
ATOM 656 O O . GLU A 1 82 ? 2.765 3.041 7.577 1.00 98.31 82 GLU A O 1
ATOM 661 N N . ASP A 1 83 ? 4.523 4.355 7.053 1.00 98.50 83 ASP A N 1
ATOM 662 C CA . ASP A 1 83 ? 4.017 5.546 7.739 1.00 98.50 83 ASP A CA 1
ATOM 663 C C . ASP A 1 83 ? 2.735 6.055 7.072 1.00 98.50 83 ASP A C 1
ATOM 665 O O . ASP A 1 83 ? 1.766 6.393 7.752 1.00 98.50 83 ASP A O 1
ATOM 669 N N . GLU A 1 84 ? 2.690 6.067 5.737 1.00 98.25 84 GLU A N 1
ATOM 670 C CA . GLU A 1 84 ? 1.509 6.483 4.972 1.00 98.25 84 GLU A CA 1
ATOM 671 C C . GLU A 1 84 ? 0.318 5.542 5.211 1.00 98.25 84 GLU A C 1
ATOM 673 O O . GLU A 1 84 ? -0.805 6.000 5.451 1.00 98.25 84 GLU A O 1
ATOM 678 N N . VAL A 1 85 ? 0.557 4.226 5.209 1.00 98.44 85 VAL A N 1
ATOM 679 C CA . VAL A 1 85 ? -0.471 3.210 5.478 1.00 98.44 85 VAL A CA 1
ATOM 680 C C . VAL A 1 85 ? -1.004 3.332 6.904 1.00 98.44 85 VAL A C 1
ATOM 682 O O . VAL A 1 85 ? -2.225 3.350 7.097 1.00 98.44 85 VAL A O 1
ATOM 685 N N . SER A 1 86 ? -0.111 3.468 7.884 1.00 98.31 86 SER A N 1
ATOM 686 C CA . SER A 1 86 ? -0.465 3.617 9.300 1.00 98.31 86 SER A CA 1
ATOM 687 C C . SER A 1 86 ? -1.233 4.913 9.555 1.00 98.31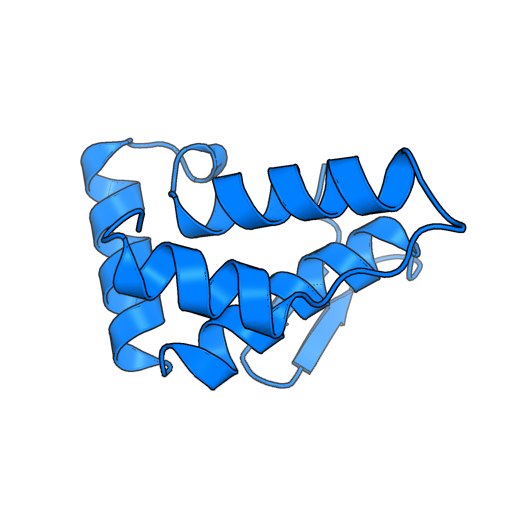 86 SER A C 1
ATOM 689 O O . SER A 1 86 ? -2.254 4.909 10.243 1.00 98.31 86 SER A O 1
ATOM 691 N N . SER A 1 87 ? -0.793 6.014 8.944 1.00 98.38 87 SER A N 1
ATOM 692 C CA . SER A 1 87 ? -1.441 7.323 9.030 1.00 98.38 87 SER A CA 1
ATOM 693 C C . SER A 1 87 ? -2.874 7.282 8.490 1.00 98.38 87 SER A C 1
ATOM 695 O O . SER A 1 87 ? -3.803 7.736 9.158 1.00 98.38 87 SER A O 1
ATOM 697 N N . TRP A 1 88 ? -3.101 6.655 7.329 1.00 98.31 88 TRP A N 1
ATOM 698 C CA . TRP A 1 88 ? -4.455 6.476 6.787 1.00 98.31 88 TRP A CA 1
ATOM 699 C C . TRP A 1 88 ? -5.346 5.613 7.676 1.00 98.31 88 TRP A C 1
ATOM 701 O O . TRP A 1 88 ? -6.525 5.936 7.847 1.00 98.31 88 TRP A O 1
ATOM 711 N N . ALA A 1 89 ? -4.793 4.540 8.248 1.00 97.62 89 ALA A N 1
ATOM 712 C CA . ALA A 1 89 ? -5.524 3.669 9.160 1.00 97.62 89 ALA A CA 1
ATOM 713 C C . ALA A 1 89 ? -5.983 4.438 10.408 1.00 97.62 89 ALA A C 1
ATOM 715 O O . ALA A 1 89 ? -7.158 4.386 10.766 1.00 97.62 89 ALA A O 1
ATOM 716 N N . GLN A 1 90 ? -5.080 5.207 11.022 1.00 97.88 90 GLN A N 1
ATOM 717 C CA . GLN A 1 90 ? -5.364 6.022 12.207 1.00 97.88 90 GLN A CA 1
ATOM 718 C C . GLN A 1 90 ? -6.375 7.142 11.923 1.00 97.88 90 GLN A C 1
ATOM 720 O O . GLN A 1 90 ? -7.196 7.469 12.777 1.00 97.88 90 GLN A O 1
ATOM 725 N N . GLN A 1 91 ? -6.349 7.708 10.716 1.00 97.88 91 GLN A N 1
ATOM 726 C CA . GLN A 1 91 ? -7.274 8.757 10.276 1.00 97.88 91 GLN A CA 1
ATOM 727 C C . GLN A 1 91 ? -8.634 8.219 9.796 1.00 97.88 91 GLN A C 1
ATOM 729 O O . GLN A 1 91 ? -9.499 9.015 9.434 1.00 97.88 91 GLN A O 1
ATOM 734 N N . GLY A 1 92 ? -8.835 6.896 9.749 1.00 96.31 92 GLY A N 1
ATOM 735 C CA . GLY A 1 92 ? -10.082 6.293 9.265 1.00 96.31 92 GLY A CA 1
ATOM 736 C C . GLY A 1 92 ? -10.359 6.568 7.783 1.00 96.31 92 GLY A C 1
ATOM 737 O O . GLY A 1 92 ? -11.509 6.765 7.400 1.00 96.31 92 GLY A O 1
ATOM 738 N N . ARG A 1 93 ? -9.307 6.634 6.956 1.00 96.50 93 ARG A N 1
ATOM 739 C CA . ARG A 1 93 ? -9.409 6.971 5.524 1.00 96.50 93 ARG A CA 1
ATOM 740 C C . ARG A 1 93 ? -9.740 5.788 4.612 1.00 96.50 93 ARG A C 1
ATOM 742 O O . ARG A 1 93 ? -10.031 6.027 3.440 1.00 96.50 93 ARG A O 1
ATOM 749 N N . TYR A 1 94 ? -9.664 4.556 5.122 1.00 94.56 94 TYR A N 1
ATOM 750 C CA . TYR A 1 94 ? -10.044 3.346 4.385 1.00 94.56 94 TYR A CA 1
ATOM 751 C C . TYR A 1 94 ? -11.534 3.020 4.488 1.00 94.56 94 TYR A C 1
ATOM 753 O O . TYR A 1 94 ? -12.139 3.307 5.544 1.00 94.56 94 TYR A O 1
#

pLDDT: mean 93.73, std 7.51, range [47.41, 98.5]

Radius of gyration: 12.87 Å; chains: 1; bounding box: 35×25×30 Å

Sequence (94 aa):
MHLASVTYLDIIVFHDEIALRTLFHGFVHATQMALLGVDRYTDLYVRGFVKSRSWIAIPLEAQAYQLDTRFAMSPTASFSVEDEVSSWAQQGRY

Secondary structure (DSSP, 8-state):
-GGGEEEETTEEEESS---HHHHHHHHHHHHHHHHH-HHHHHHHHHHHHHHHS-GGGSHHHHHHHHHHHHHHH-TT----HHHHHHHHHHTT--

Foldseek 3Di:
DLPQWDQDQPDIDGPDDDDPLNVQLSVLVNLLCVQCPPVRSVVQQVVQCVVPVDNCRRLSNVLSVVVSVVCVVCVPDDDDSNCVSVVCVVVVSD